Protein AF-A0A534ZIV4-F1 (afdb_monomer)

Radius of gyration: 25.41 Å; Cα contacts (8 Å, |Δi|>4): 62; chains: 1; bounding box: 51×28×86 Å

Foldseek 3Di:
DVVQLVVVVVVAVDDPVLSVLSVLLVVLVVVLVVLVVVCVVQPQADPVRHGDPSVVVSVVSVVVSVVSCLVRVVDPVSCVVVVNDPVPPDDVVNVVVVVVVVVVVPDDDPPDD

Sequence (113 aa):
MTRLTQKLRAVLPLTPADIPTARAWCEIEVLARLAFHELRTHGLTTGQGEPRRLLGAYRQMRQTQLAYGRDLGMTPQARKSLGADPGREGDPVERLRNYISAADARKPRPAAG

Mean predicted aligned error: 10.93 Å

Structure (mmCIF, N/CA/C/O backbone):
data_AF-A0A534ZIV4-F1
#
_entry.id   AF-A0A534ZIV4-F1
#
loop_
_atom_site.group_PDB
_atom_site.id
_atom_site.type_symbol
_atom_site.label_atom_id
_atom_site.label_alt_id
_atom_site.label_comp_id
_atom_site.label_asym_id
_atom_site.label_entity_id
_atom_site.label_seq_id
_atom_site.pdbx_PDB_ins_code
_atom_site.Cartn_x
_atom_site.Cartn_y
_atom_site.Cartn_z
_atom_site.occupancy
_atom_site.B_iso_or_equiv
_atom_site.auth_seq_id
_atom_site.auth_comp_id
_atom_site.auth_asym_id
_atom_site.auth_atom_id
_atom_site.pdbx_PDB_model_num
ATOM 1 N N . MET A 1 1 ? 11.712 1.126 8.220 1.00 69.25 1 MET A N 1
ATOM 2 C CA . MET A 1 1 ? 11.225 0.994 6.825 1.00 69.25 1 MET A CA 1
ATOM 3 C C . MET A 1 1 ? 12.160 0.242 5.888 1.00 69.25 1 MET A C 1
ATOM 5 O O . MET A 1 1 ? 11.678 -0.627 5.175 1.00 69.25 1 MET A O 1
ATOM 9 N N . THR A 1 2 ? 13.468 0.523 5.893 1.00 79.31 2 THR A N 1
ATOM 10 C CA . THR A 1 2 ? 14.457 -0.032 4.943 1.00 79.31 2 THR A CA 1
ATOM 11 C C . THR A 1 2 ? 14.354 -1.547 4.737 1.00 79.31 2 THR A C 1
ATOM 13 O O . THR A 1 2 ? 14.374 -2.009 3.602 1.00 79.31 2 THR A O 1
ATOM 16 N N . ARG A 1 3 ? 14.130 -2.317 5.811 1.00 88.69 3 ARG A N 1
ATOM 17 C CA . ARG A 1 3 ? 13.957 -3.779 5.751 1.00 88.69 3 ARG A CA 1
ATOM 18 C C . ARG A 1 3 ? 12.750 -4.233 4.915 1.00 88.69 3 ARG A C 1
ATOM 20 O O . ARG A 1 3 ? 12.824 -5.252 4.241 1.00 88.69 3 ARG A O 1
ATOM 27 N N . LEU A 1 4 ? 11.629 -3.514 4.972 1.00 89.19 4 LEU A N 1
ATOM 28 C CA . LEU A 1 4 ? 10.400 -3.858 4.242 1.00 89.19 4 LEU A CA 1
ATOM 29 C C . LEU A 1 4 ? 10.560 -3.554 2.749 1.00 89.19 4 LEU A C 1
ATOM 31 O O . LEU A 1 4 ? 10.255 -4.401 1.916 1.00 89.19 4 LEU A O 1
ATOM 35 N N . THR A 1 5 ? 11.158 -2.408 2.424 1.00 89.50 5 THR A N 1
ATOM 36 C CA . THR A 1 5 ? 11.518 -2.054 1.047 1.00 89.50 5 THR A CA 1
ATOM 37 C C . THR A 1 5 ? 12.553 -3.024 0.464 1.00 89.50 5 THR A C 1
ATOM 39 O O . THR A 1 5 ? 12.430 -3.418 -0.688 1.00 89.50 5 THR A O 1
ATOM 42 N N . GLN A 1 6 ? 13.539 -3.479 1.249 1.00 90.44 6 GLN A N 1
ATOM 43 C CA . GLN A 1 6 ? 14.491 -4.518 0.823 1.00 90.44 6 GLN A CA 1
ATOM 44 C C . GLN A 1 6 ? 13.793 -5.841 0.493 1.00 90.44 6 GLN A C 1
ATOM 46 O O . GLN A 1 6 ? 14.068 -6.428 -0.549 1.00 90.44 6 GLN A O 1
ATOM 51 N N . LYS A 1 7 ? 12.854 -6.287 1.338 1.00 91.31 7 LYS A N 1
ATOM 52 C CA . LYS A 1 7 ? 12.031 -7.469 1.042 1.00 91.31 7 LYS A CA 1
ATO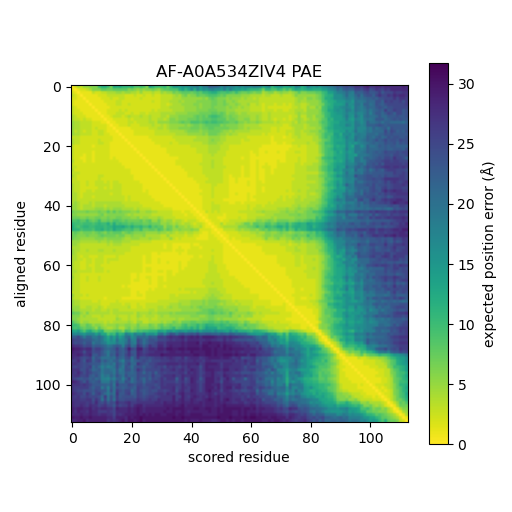M 53 C C . LYS A 1 7 ? 11.221 -7.286 -0.238 1.00 91.31 7 LYS A C 1
ATOM 55 O O . LYS A 1 7 ? 11.122 -8.217 -1.023 1.00 91.31 7 LYS A O 1
ATOM 60 N N . LEU A 1 8 ? 10.680 -6.090 -0.465 1.00 90.94 8 LEU A N 1
ATOM 61 C CA . LEU A 1 8 ? 9.926 -5.793 -1.677 1.00 90.94 8 LEU A CA 1
ATOM 62 C C . LEU A 1 8 ? 10.804 -5.889 -2.936 1.00 90.94 8 LEU A C 1
ATOM 64 O O . LEU A 1 8 ? 10.403 -6.509 -3.914 1.00 90.94 8 LEU A O 1
ATOM 68 N N . ARG A 1 9 ? 12.034 -5.365 -2.875 1.00 89.75 9 ARG A N 1
ATOM 69 C CA . ARG A 1 9 ? 13.037 -5.476 -3.950 1.00 89.75 9 ARG A CA 1
ATOM 70 C C . ARG A 1 9 ? 13.499 -6.908 -4.225 1.00 89.75 9 ARG A C 1
ATOM 72 O O . ARG A 1 9 ? 13.986 -7.176 -5.312 1.00 89.75 9 ARG A O 1
ATOM 79 N N . ALA A 1 10 ? 13.381 -7.815 -3.257 1.00 90.31 10 ALA A N 1
ATOM 80 C CA . ALA A 1 10 ? 13.705 -9.225 -3.466 1.00 90.31 10 ALA A CA 1
ATOM 81 C C . ALA A 1 10 ? 12.629 -9.964 -4.282 1.00 90.31 10 ALA A C 1
ATOM 83 O O . ALA A 1 10 ? 12.903 -11.025 -4.829 1.00 90.31 10 ALA A O 1
ATOM 84 N N . VAL A 1 11 ? 11.409 -9.419 -4.344 1.00 88.88 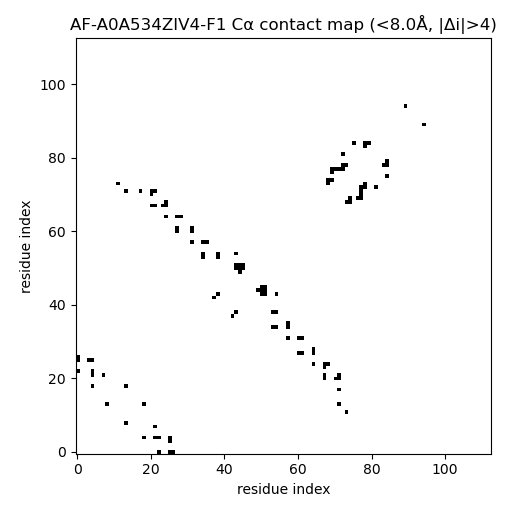11 VAL A N 1
ATOM 85 C CA . VAL A 1 11 ? 10.258 -10.041 -5.022 1.00 88.88 11 VAL A CA 1
ATOM 86 C C . VAL A 1 11 ? 9.918 -9.329 -6.333 1.00 88.88 11 VAL A C 1
ATOM 88 O O . VAL A 1 11 ? 9.382 -9.948 -7.247 1.00 88.88 11 VAL A O 1
ATOM 91 N N . LEU A 1 12 ? 10.221 -8.034 -6.435 1.00 88.12 12 LEU A N 1
ATOM 92 C CA . LEU A 1 12 ? 9.907 -7.200 -7.592 1.00 88.12 12 LEU A CA 1
ATOM 93 C C . LEU A 1 12 ? 11.186 -6.599 -8.190 1.00 88.12 12 LEU A C 1
ATOM 95 O O . LEU A 1 12 ? 12.045 -6.147 -7.425 1.00 88.12 12 LEU A O 1
ATOM 99 N N . PRO A 1 13 ? 11.298 -6.512 -9.528 1.00 87.94 13 PRO A N 1
ATOM 100 C CA . PRO A 1 13 ? 12.451 -5.928 -10.212 1.00 87.94 13 PRO A CA 1
ATOM 101 C C . PRO A 1 13 ? 12.416 -4.389 -10.154 1.00 87.94 13 PRO A C 1
ATOM 103 O O . PRO A 1 13 ? 12.276 -3.714 -11.168 1.00 87.94 13 PRO A O 1
ATOM 106 N N . LEU A 1 14 ? 12.505 -3.826 -8.947 1.00 89.06 14 LEU A N 1
ATOM 107 C CA . LEU A 1 14 ? 12.425 -2.382 -8.723 1.00 89.06 14 LEU A CA 1
ATOM 108 C C . LEU A 1 14 ? 13.725 -1.669 -9.111 1.00 89.06 14 LEU A C 1
ATOM 110 O O . LEU A 1 14 ? 14.826 -2.074 -8.720 1.00 89.06 14 LEU A O 1
ATOM 114 N N . THR A 1 15 ? 13.574 -0.543 -9.796 1.00 89.94 15 THR A N 1
ATOM 115 C CA . THR A 1 15 ? 14.635 0.405 -10.134 1.00 89.94 15 THR A CA 1
ATOM 116 C C . THR A 1 15 ? 14.820 1.444 -9.015 1.00 89.94 15 THR A C 1
ATOM 118 O O . THR A 1 15 ? 13.977 1.575 -8.121 1.00 89.94 15 THR A O 1
ATOM 121 N N . PRO A 1 16 ? 15.910 2.235 -9.029 1.00 91.00 16 PRO A N 1
ATOM 122 C CA . PRO A 1 16 ? 16.068 3.363 -8.110 1.00 91.00 16 PRO A CA 1
ATOM 123 C C . PRO A 1 16 ? 14.926 4.393 -8.177 1.00 91.00 16 PRO A C 1
ATOM 125 O O . PRO A 1 16 ? 14.619 5.013 -7.159 1.00 91.00 16 PRO A O 1
ATOM 128 N N . ALA A 1 17 ? 14.276 4.546 -9.338 1.00 90.94 17 ALA A N 1
ATOM 129 C CA . ALA A 1 17 ? 13.153 5.467 -9.521 1.00 90.94 17 ALA A CA 1
ATOM 130 C C . ALA A 1 17 ? 11.896 5.031 -8.748 1.00 90.94 17 ALA A C 1
ATOM 132 O O . ALA A 1 17 ? 11.110 5.874 -8.326 1.00 90.94 17 ALA A O 1
ATOM 133 N N . ASP A 1 18 ? 11.749 3.732 -8.477 1.00 93.62 18 ASP A N 1
ATOM 134 C CA . ASP A 1 18 ? 10.591 3.174 -7.771 1.00 93.62 18 ASP A CA 1
ATOM 135 C C . ASP A 1 18 ? 10.686 3.328 -6.245 1.00 93.62 18 ASP A C 1
ATOM 137 O O . ASP A 1 18 ? 9.720 3.085 -5.519 1.00 93.62 18 ASP A O 1
ATOM 141 N N . ILE A 1 19 ? 11.858 3.706 -5.720 1.00 93.69 19 ILE A N 1
ATOM 142 C CA . ILE A 1 19 ? 12.140 3.706 -4.277 1.00 93.69 19 ILE A CA 1
ATOM 143 C C . ILE A 1 19 ? 11.197 4.614 -3.471 1.00 93.69 19 ILE A C 1
ATOM 145 O O . ILE A 1 19 ? 10.750 4.161 -2.411 1.00 93.69 19 ILE A O 1
ATOM 149 N N . PRO A 1 20 ? 10.859 5.847 -3.901 1.00 95.25 20 PRO A N 1
ATOM 150 C CA . PRO A 1 20 ? 9.890 6.678 -3.186 1.00 95.25 20 PRO A CA 1
ATOM 151 C C . PRO A 1 20 ? 8.512 6.006 -3.084 1.00 95.25 20 PRO A C 1
ATOM 153 O O . PRO A 1 20 ? 7.959 5.900 -1.989 1.00 95.25 20 PRO A O 1
ATOM 156 N N . THR A 1 21 ? 8.006 5.454 -4.189 1.00 96.12 21 THR A N 1
ATOM 157 C CA . THR A 1 21 ? 6.709 4.760 -4.242 1.00 96.12 21 THR A CA 1
ATOM 158 C C . THR A 1 21 ? 6.717 3.484 -3.399 1.00 96.12 21 THR A C 1
ATOM 160 O O . THR A 1 21 ? 5.793 3.229 -2.627 1.00 96.12 21 THR A O 1
ATOM 163 N N . ALA A 1 22 ? 7.796 2.701 -3.467 1.00 96.19 22 ALA A N 1
ATOM 164 C CA . ALA A 1 22 ? 7.984 1.501 -2.655 1.00 96.19 22 ALA A CA 1
ATOM 165 C C . ALA A 1 22 ? 8.014 1.811 -1.152 1.00 96.19 22 ALA A C 1
ATOM 167 O O . ALA A 1 22 ? 7.466 1.058 -0.346 1.00 96.19 22 ALA A O 1
ATOM 168 N N . ARG A 1 23 ? 8.642 2.926 -0.758 1.00 96.44 23 ARG A N 1
ATOM 169 C CA . ARG A 1 23 ? 8.648 3.404 0.630 1.00 96.44 23 ARG A CA 1
ATOM 170 C C . ARG A 1 23 ? 7.241 3.773 1.092 1.00 96.44 23 ARG A C 1
ATOM 172 O O . ARG A 1 23 ? 6.809 3.233 2.108 1.00 96.44 23 ARG A O 1
ATOM 179 N N . ALA A 1 24 ? 6.517 4.579 0.317 1.00 97.00 24 ALA A N 1
ATOM 180 C CA . ALA A 1 24 ? 5.143 4.971 0.631 1.00 97.00 24 ALA A CA 1
ATOM 181 C C . ALA A 1 24 ? 4.207 3.752 0.756 1.00 97.00 24 ALA A C 1
ATOM 183 O O . ALA A 1 24 ? 3.446 3.636 1.717 1.00 97.00 24 ALA A O 1
ATOM 184 N N . TRP A 1 25 ? 4.322 2.774 -0.151 1.00 97.31 25 TRP A N 1
ATOM 185 C CA . TRP A 1 25 ? 3.573 1.516 -0.060 1.00 97.31 25 TRP A CA 1
ATOM 186 C C . TRP A 1 25 ? 3.866 0.764 1.249 1.00 97.31 25 TRP A C 1
ATOM 188 O O . TRP A 1 25 ? 2.947 0.273 1.909 1.00 97.31 25 TRP A O 1
ATOM 198 N N . CYS A 1 26 ? 5.140 0.686 1.652 1.00 96.88 26 CYS A N 1
ATOM 199 C CA . CYS A 1 26 ? 5.541 0.030 2.897 1.00 96.88 26 CYS A CA 1
ATOM 200 C C . CYS A 1 26 ? 5.058 0.772 4.153 1.00 96.88 26 CYS A C 1
ATOM 202 O O . CYS A 1 26 ? 4.712 0.108 5.129 1.00 96.88 26 CYS A O 1
ATOM 204 N N . GLU A 1 27 ? 5.043 2.107 4.157 1.00 96.81 27 GLU A N 1
ATOM 205 C CA . GLU A 1 27 ? 4.493 2.907 5.265 1.00 96.81 27 GLU A CA 1
ATOM 206 C C . GLU A 1 27 ? 3.015 2.600 5.475 1.00 96.81 27 GLU A C 1
ATOM 208 O O . GLU A 1 27 ? 2.598 2.284 6.592 1.00 96.81 27 GLU A O 1
ATOM 213 N N . ILE A 1 28 ? 2.241 2.600 4.386 1.00 97.56 28 ILE A N 1
ATOM 214 C CA . ILE A 1 28 ? 0.816 2.285 4.451 1.00 97.56 28 ILE A CA 1
ATOM 215 C C . ILE A 1 28 ? 0.589 0.849 4.927 1.00 97.56 28 ILE A C 1
ATOM 217 O O . ILE A 1 28 ? -0.306 0.628 5.735 1.00 97.56 28 ILE A O 1
ATOM 221 N N . GLU A 1 29 ? 1.402 -0.126 4.506 1.00 96.94 29 GLU A N 1
ATOM 222 C CA . GLU A 1 29 ? 1.270 -1.508 4.994 1.00 96.94 29 GLU A CA 1
ATOM 223 C C . GLU A 1 29 ? 1.438 -1.601 6.520 1.00 96.94 29 GLU A C 1
ATOM 225 O O . GLU A 1 29 ? 0.718 -2.354 7.177 1.00 96.94 29 GLU A O 1
ATOM 230 N N . VAL A 1 30 ? 2.358 -0.828 7.107 1.00 96.69 30 VAL A N 1
ATOM 231 C CA . VAL A 1 30 ? 2.547 -0.791 8.566 1.00 96.69 30 VAL A CA 1
ATOM 232 C C . VAL A 1 30 ? 1.334 -0.161 9.251 1.00 96.69 30 VAL A C 1
ATOM 234 O O . VAL A 1 30 ? 0.773 -0.764 10.166 1.00 96.69 30 VAL A O 1
ATOM 237 N N . LEU A 1 31 ? 0.888 1.010 8.787 1.00 97.44 31 LEU A N 1
ATOM 238 C CA . LEU A 1 31 ? -0.259 1.715 9.369 1.00 97.44 31 LEU A CA 1
ATOM 239 C C . LEU A 1 31 ? -1.563 0.917 9.230 1.00 97.44 31 LEU A C 1
ATOM 241 O O . LEU A 1 31 ? -2.334 0.808 10.183 1.00 97.44 31 LEU A O 1
ATOM 245 N N . ALA A 1 32 ? -1.791 0.296 8.072 1.00 97.81 32 ALA A N 1
ATOM 246 C CA . ALA A 1 32 ? -2.966 -0.526 7.817 1.00 97.81 32 ALA A CA 1
ATOM 247 C C . ALA A 1 32 ? -3.010 -1.758 8.730 1.00 97.81 32 ALA A C 1
ATOM 249 O O . ALA A 1 32 ? -4.091 -2.128 9.184 1.00 97.81 32 ALA A O 1
ATOM 250 N N . ARG A 1 33 ? -1.863 -2.379 9.042 1.00 97.50 33 ARG A N 1
ATOM 251 C CA . ARG A 1 33 ? -1.802 -3.499 9.998 1.00 97.50 33 ARG A CA 1
ATOM 252 C C . ARG A 1 33 ? -2.169 -3.074 11.413 1.00 97.50 33 ARG A C 1
ATOM 254 O O . ARG A 1 33 ? -2.912 -3.797 12.070 1.00 97.50 33 ARG A O 1
ATOM 261 N N . LEU A 1 34 ? -1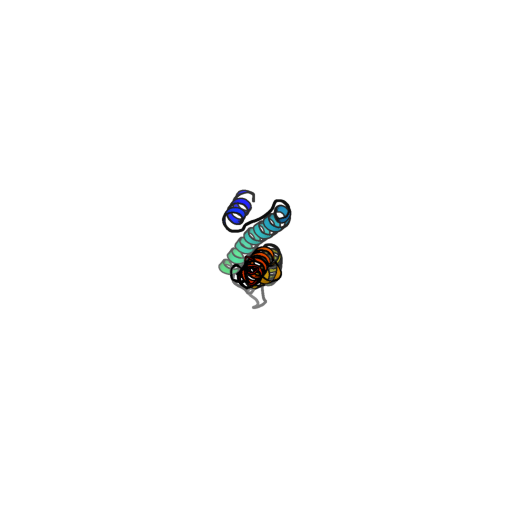.693 -1.911 11.860 1.00 98.00 34 LEU A N 1
ATOM 262 C CA . LEU A 1 34 ? -2.064 -1.356 13.164 1.00 98.00 34 LEU A CA 1
ATOM 263 C C . LEU A 1 34 ? -3.565 -1.047 13.214 1.00 98.00 34 LEU A C 1
ATOM 265 O O . LEU A 1 34 ? -4.260 -1.521 14.105 1.00 98.00 34 LEU A O 1
ATOM 269 N N . ALA A 1 35 ? -4.097 -0.355 12.204 1.00 97.94 35 ALA A N 1
ATOM 270 C CA . ALA A 1 35 ? -5.525 -0.050 12.129 1.00 97.94 35 ALA A CA 1
ATOM 271 C C . ALA A 1 35 ? -6.400 -1.312 12.068 1.00 97.94 35 ALA A C 1
ATOM 273 O O . ALA A 1 35 ? -7.448 -1.371 12.707 1.00 97.94 35 ALA A O 1
ATOM 274 N N . PHE A 1 36 ? -5.973 -2.337 11.328 1.00 97.94 36 PHE A N 1
ATOM 275 C CA . PHE A 1 36 ? -6.674 -3.617 11.287 1.00 97.94 36 PHE A CA 1
ATOM 276 C C . PHE A 1 36 ? -6.651 -4.324 12.644 1.00 97.94 36 PHE A C 1
ATOM 278 O O . PHE A 1 36 ? -7.670 -4.873 13.056 1.00 97.94 36 PHE A O 1
ATOM 285 N N . HIS A 1 37 ? -5.517 -4.295 13.351 1.00 98.19 37 HIS A N 1
ATOM 286 C CA . HIS A 1 37 ? -5.421 -4.844 14.700 1.00 98.19 37 HIS A CA 1
ATOM 287 C C . HIS A 1 37 ? -6.415 -4.163 15.647 1.00 98.19 37 HIS A C 1
ATOM 289 O O . HIS A 1 37 ? -7.200 -4.857 16.286 1.00 98.19 37 HIS A O 1
ATOM 295 N N . GLU A 1 38 ? -6.446 -2.830 15.666 1.00 97.88 38 GLU A N 1
ATOM 296 C CA . GLU A 1 38 ? -7.391 -2.045 16.470 1.00 97.88 38 GLU A CA 1
ATOM 297 C C . GLU A 1 38 ? -8.854 -2.377 16.143 1.00 97.88 38 GLU A C 1
ATOM 299 O O . GLU A 1 38 ? -9.659 -2.633 17.038 1.00 97.88 38 GLU A O 1
ATOM 304 N N . LEU A 1 39 ? -9.205 -2.451 14.854 1.00 97.62 39 LEU A N 1
ATOM 305 C CA . LEU A 1 39 ? -10.554 -2.822 14.408 1.00 97.62 39 LEU A CA 1
ATOM 306 C C . LEU A 1 39 ? -10.932 -4.253 14.810 1.00 97.62 39 LEU A C 1
ATOM 308 O O . LEU A 1 39 ? -12.087 -4.515 15.141 1.00 97.62 39 LEU A O 1
ATOM 312 N N . ARG A 1 40 ? -9.973 -5.182 14.794 1.00 97.56 40 ARG A N 1
ATOM 313 C CA . ARG A 1 40 ? -10.186 -6.570 15.221 1.00 97.56 40 ARG A CA 1
ATOM 314 C C . ARG A 1 40 ? -10.372 -6.672 16.736 1.00 97.56 40 ARG A C 1
ATOM 316 O O . ARG A 1 40 ? -11.173 -7.483 17.183 1.00 97.56 40 ARG A O 1
ATOM 323 N N . THR A 1 41 ? -9.641 -5.871 17.509 1.00 97.38 41 THR A N 1
ATOM 324 C CA . THR A 1 41 ? -9.694 -5.876 18.979 1.00 97.38 41 THR A CA 1
ATOM 325 C C . THR A 1 41 ? -10.942 -5.165 19.512 1.00 97.38 41 THR A C 1
ATOM 327 O O . THR A 1 41 ? -11.550 -5.638 20.467 1.00 97.38 41 THR A O 1
ATOM 330 N N . HIS A 1 42 ? -11.367 -4.064 18.884 1.00 95.75 42 HIS A N 1
ATOM 331 C CA . HIS A 1 42 ? -12.447 -3.202 19.390 1.00 95.75 42 HIS A CA 1
ATOM 332 C C . HIS A 1 42 ? -13.753 -3.256 18.580 1.00 95.75 42 HIS A C 1
ATOM 334 O O . HIS A 1 42 ? -14.704 -2.527 18.888 1.00 95.75 42 HIS A O 1
ATOM 340 N N . GLY A 1 43 ? -13.807 -4.106 17.553 1.00 94.88 43 GLY A N 1
ATOM 341 C CA . GLY A 1 43 ? -14.954 -4.252 16.661 1.00 94.88 43 GLY A CA 1
ATOM 342 C C . GLY A 1 43 ? -15.084 -3.124 15.632 1.00 94.88 43 GLY A C 1
ATOM 343 O O . GLY A 1 43 ? -14.410 -2.095 15.688 1.00 94.88 43 GLY A O 1
ATOM 344 N N . LEU 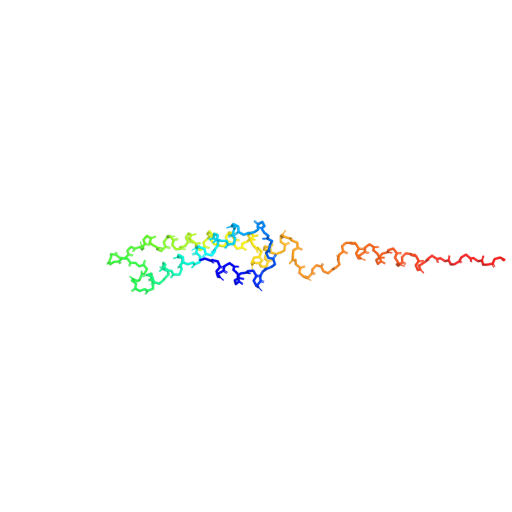A 1 44 ? -15.981 -3.324 14.664 1.00 95.31 44 LEU A N 1
ATOM 345 C CA . LEU A 1 44 ? -16.181 -2.408 13.532 1.00 95.31 44 LEU A CA 1
ATOM 346 C C . LEU A 1 44 ? -17.101 -1.224 13.854 1.00 95.31 44 LEU A C 1
ATOM 348 O O . LEU A 1 44 ? -17.015 -0.180 13.203 1.00 95.31 44 LEU A O 1
ATOM 352 N N . THR A 1 45 ? -17.963 -1.384 14.854 1.00 96.88 45 THR A N 1
ATOM 353 C CA . THR A 1 45 ? -18.952 -0.398 15.287 1.00 96.88 45 THR A CA 1
ATOM 354 C C . THR A 1 45 ? -18.624 0.137 16.678 1.00 96.88 45 THR A C 1
ATOM 356 O O . THR A 1 45 ? -17.857 -0.457 17.442 1.00 96.88 45 THR A O 1
ATOM 359 N N . THR A 1 46 ? -19.175 1.299 17.005 1.00 93.06 46 THR A N 1
ATOM 360 C CA . THR A 1 46 ? -19.196 1.836 18.367 1.00 93.06 46 THR A CA 1
ATOM 361 C C . THR A 1 46 ? -20.266 1.121 19.200 1.00 93.06 46 THR A C 1
ATOM 363 O O . THR A 1 46 ? -21.061 0.338 18.676 1.00 93.06 46 THR A O 1
ATOM 366 N N . GLY A 1 47 ? -20.335 1.423 20.501 1.00 90.25 47 GLY A N 1
ATOM 367 C CA . GLY A 1 47 ? -21.410 0.926 21.370 1.00 90.25 47 GLY A CA 1
ATOM 368 C C . GLY A 1 47 ? -22.816 1.406 20.978 1.00 90.25 47 GLY A C 1
ATOM 369 O O . GLY A 1 47 ? -23.792 0.849 21.458 1.00 90.25 47 GLY A O 1
ATOM 370 N N . GLN A 1 48 ? -22.924 2.404 20.093 1.00 92.62 48 GLN A N 1
ATOM 371 C CA . GLN A 1 48 ? -24.192 2.922 19.561 1.00 92.62 48 GLN A CA 1
ATOM 372 C C . GLN A 1 48 ? -24.577 2.289 18.210 1.00 92.62 48 GLN A C 1
ATOM 374 O O . GLN A 1 48 ? -25.581 2.672 17.626 1.00 92.62 48 GLN A O 1
ATOM 379 N N . GLY A 1 49 ? -23.784 1.343 17.688 1.00 92.12 49 GLY A N 1
ATOM 380 C CA . GLY A 1 49 ? -24.021 0.698 16.389 1.00 92.12 49 GLY A CA 1
ATOM 381 C C . GLY A 1 49 ? -23.426 1.433 15.182 1.00 92.12 49 GLY A C 1
ATOM 382 O O . GLY A 1 49 ? -23.383 0.872 14.091 1.00 92.12 49 GLY A O 1
ATOM 383 N N . GLU A 1 50 ? -22.886 2.637 15.371 1.00 94.38 50 GLU A N 1
ATOM 384 C CA . GLU A 1 50 ? -22.302 3.432 14.287 1.00 94.38 50 GLU A CA 1
ATOM 385 C C . GLU A 1 50 ? -20.932 2.904 13.831 1.00 94.38 50 GLU A C 1
ATOM 387 O O . GLU A 1 50 ? -20.127 2.481 14.669 1.00 94.38 50 GLU A O 1
ATOM 392 N N . PRO A 1 51 ? -20.590 2.963 12.530 1.00 92.69 51 PRO A N 1
ATOM 393 C CA . PRO A 1 51 ? -19.270 2.570 12.049 1.00 92.69 51 PRO A CA 1
ATOM 394 C C . PRO A 1 51 ? -18.152 3.419 12.665 1.00 92.69 51 PRO A C 1
ATOM 396 O O . PRO A 1 51 ? -18.197 4.650 12.670 1.00 92.69 51 PRO A O 1
ATOM 399 N N . ARG A 1 52 ? -17.075 2.777 13.128 1.00 94.94 52 ARG A N 1
ATOM 400 C CA . ARG A 1 52 ? -15.904 3.510 13.629 1.00 94.94 52 ARG A CA 1
ATOM 401 C C . ARG A 1 52 ? -15.229 4.279 12.493 1.00 94.94 52 ARG A C 1
ATOM 403 O O . ARG A 1 52 ? -14.930 3.709 11.446 1.00 94.94 52 ARG A O 1
ATOM 410 N N . ARG A 1 53 ? -14.840 5.536 12.737 1.00 95.81 53 ARG A N 1
ATOM 411 C CA . ARG A 1 53 ? -14.057 6.355 11.783 1.00 95.81 53 ARG A CA 1
ATOM 412 C C . ARG A 1 53 ? -12.793 5.642 11.281 1.00 95.81 53 ARG A C 1
ATOM 414 O O . ARG A 1 53 ? -12.430 5.769 10.112 1.00 95.81 53 ARG A O 1
ATOM 421 N N . LEU A 1 54 ? -12.156 4.852 12.149 1.00 96.94 54 LEU A N 1
ATOM 422 C CA . LEU A 1 54 ? -10.977 4.055 11.810 1.00 96.94 54 LEU A CA 1
ATOM 423 C C . LEU A 1 54 ? -11.246 3.038 10.690 1.00 96.94 54 LEU A C 1
ATOM 425 O O . LEU A 1 54 ? -10.355 2.787 9.885 1.00 96.94 54 LEU A O 1
ATOM 429 N N . LEU A 1 55 ? -12.466 2.500 10.581 1.00 97.12 55 LEU A N 1
ATOM 430 C CA . LEU A 1 55 ? -12.846 1.600 9.490 1.00 97.12 55 LEU A CA 1
ATOM 431 C C . LEU A 1 55 ? -12.786 2.319 8.139 1.00 97.12 55 LEU A C 1
ATOM 433 O O . LEU A 1 55 ? -12.256 1.773 7.171 1.00 97.12 55 LEU A O 1
ATOM 437 N N . GLY A 1 56 ? -13.288 3.555 8.082 1.00 97.00 56 GLY A N 1
ATOM 438 C CA . GLY A 1 56 ? -13.185 4.404 6.895 1.00 97.00 56 GLY A CA 1
ATOM 439 C C . GLY A 1 56 ? -11.729 4.695 6.533 1.00 97.00 56 GLY A C 1
ATOM 440 O O . GLY A 1 56 ? -11.320 4.468 5.395 1.00 97.00 56 GLY A O 1
ATOM 441 N N . ALA A 1 57 ? -10.919 5.098 7.517 1.00 97.62 57 ALA A N 1
ATOM 442 C CA . ALA A 1 57 ? -9.490 5.344 7.316 1.00 97.62 57 ALA A CA 1
ATOM 443 C C . ALA A 1 57 ? -8.739 4.087 6.838 1.00 97.62 57 ALA A C 1
ATOM 445 O O . ALA A 1 57 ? -7.923 4.168 5.924 1.00 97.62 57 ALA A O 1
ATOM 446 N N . TYR A 1 58 ? -9.045 2.912 7.396 1.00 98.06 58 TYR A N 1
ATOM 447 C CA . TYR A 1 58 ? -8.468 1.639 6.965 1.00 98.06 58 TYR A CA 1
ATOM 448 C C . TYR A 1 58 ? -8.808 1.317 5.508 1.00 98.06 58 TYR A C 1
ATOM 450 O O . TYR A 1 58 ? -7.915 0.987 4.727 1.00 98.06 58 TYR A O 1
ATOM 458 N N . ARG A 1 59 ? -10.077 1.468 5.110 1.00 97.69 59 ARG A N 1
ATOM 459 C CA . ARG A 1 59 ? -10.499 1.272 3.715 1.00 97.69 59 ARG A CA 1
ATOM 460 C C . ARG A 1 59 ? -9.762 2.222 2.771 1.00 97.69 59 ARG A C 1
ATOM 462 O O . ARG A 1 59 ? -9.254 1.765 1.749 1.00 97.69 59 ARG A O 1
ATOM 469 N N . GLN A 1 60 ? -9.629 3.495 3.148 1.00 98.06 60 GLN A N 1
ATOM 470 C CA . GLN A 1 60 ? -8.869 4.476 2.373 1.00 98.06 60 GLN A CA 1
ATOM 471 C C . GLN A 1 60 ? -7.393 4.078 2.248 1.00 98.06 60 GLN A C 1
ATOM 473 O O . GLN A 1 60 ? -6.851 4.082 1.147 1.00 98.06 60 GLN A O 1
ATOM 478 N N . MET A 1 61 ? -6.752 3.656 3.345 1.00 98.25 61 MET A N 1
ATOM 479 C CA . MET A 1 61 ? -5.371 3.164 3.320 1.00 98.25 61 MET A CA 1
ATOM 480 C C . MET A 1 61 ? -5.208 1.989 2.349 1.00 98.25 61 MET A C 1
ATOM 482 O O . MET A 1 61 ? -4.285 1.995 1.538 1.00 98.25 61 MET A O 1
ATOM 486 N N . ARG A 1 62 ? -6.123 1.009 2.362 1.00 97.88 62 ARG A N 1
ATOM 487 C CA . ARG A 1 62 ? -6.075 -0.128 1.424 1.00 97.88 62 ARG A CA 1
ATOM 488 C C . ARG A 1 62 ? -6.253 0.302 -0.033 1.00 97.88 62 ARG A C 1
ATOM 490 O O . ARG A 1 62 ? -5.583 -0.252 -0.902 1.00 97.88 62 ARG A O 1
ATOM 497 N N . GLN A 1 63 ? -7.112 1.283 -0.304 1.00 97.81 63 GLN A N 1
ATOM 498 C CA . GLN A 1 63 ? -7.286 1.838 -1.649 1.00 97.81 63 GLN A CA 1
ATOM 499 C C . GLN A 1 63 ? -6.023 2.562 -2.134 1.00 97.81 63 GLN A C 1
ATOM 501 O O . GLN A 1 63 ? -5.546 2.274 -3.231 1.00 97.81 63 GLN A O 1
ATOM 506 N N . THR A 1 64 ? -5.435 3.433 -1.309 1.00 97.81 64 THR A N 1
ATOM 507 C CA . THR A 1 64 ? -4.180 4.129 -1.639 1.00 97.81 64 THR A CA 1
ATOM 508 C C . THR A 1 64 ? -3.035 3.139 -1.847 1.00 97.81 64 THR A C 1
ATOM 510 O O . THR A 1 64 ? -2.272 3.244 -2.803 1.00 97.81 64 THR A O 1
ATOM 513 N N . GLN A 1 65 ? -2.940 2.115 -1.000 1.00 96.94 65 GLN A N 1
ATOM 514 C CA . GLN A 1 65 ? -1.927 1.077 -1.145 1.00 96.94 65 GLN A CA 1
ATOM 515 C C . GLN A 1 65 ? -2.074 0.282 -2.446 1.00 96.94 65 GLN A C 1
ATOM 517 O O . GLN A 1 65 ? -1.074 -0.072 -3.069 1.00 96.94 65 GLN A O 1
ATOM 522 N N . LEU A 1 66 ? -3.309 -0.000 -2.870 1.00 96.44 66 LEU A N 1
ATOM 523 C CA . LEU A 1 66 ? -3.568 -0.637 -4.158 1.00 96.44 66 LEU A CA 1
ATOM 524 C C . LEU A 1 66 ? -3.114 0.252 -5.321 1.00 96.44 66 LEU A C 1
ATOM 526 O O . LEU A 1 66 ? -2.595 -0.283 -6.296 1.00 96.44 66 LEU A O 1
ATOM 530 N N . ALA A 1 67 ? -3.271 1.576 -5.220 1.00 96.44 67 ALA A N 1
ATOM 531 C CA . ALA A 1 67 ? -2.771 2.510 -6.229 1.00 96.44 67 ALA A CA 1
ATOM 532 C C . ALA A 1 67 ? -1.243 2.407 -6.368 1.00 96.44 67 ALA A C 1
ATOM 534 O O . ALA A 1 67 ? -0.767 2.032 -7.434 1.00 96.44 67 ALA A O 1
ATOM 535 N N . TYR A 1 68 ? -0.492 2.549 -5.270 1.00 96.75 68 TYR A N 1
ATOM 536 C CA . TYR A 1 68 ? 0.963 2.342 -5.299 1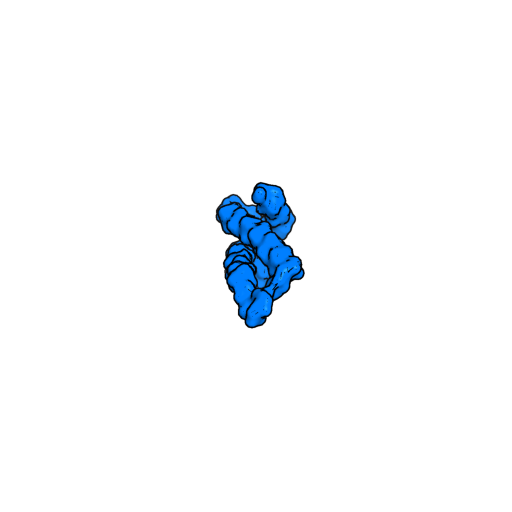.00 96.75 68 TYR A CA 1
ATOM 537 C C . TYR A 1 68 ? 1.355 0.931 -5.763 1.00 96.75 68 TYR A C 1
ATOM 539 O O . TYR A 1 68 ? 2.357 0.748 -6.447 1.00 96.75 68 TYR A O 1
ATOM 547 N N . GLY A 1 69 ? 0.565 -0.089 -5.417 1.00 95.38 69 GLY A N 1
ATOM 548 C CA . GLY A 1 69 ? 0.789 -1.459 -5.877 1.00 95.38 69 GLY A CA 1
ATOM 549 C C . GLY A 1 69 ? 0.606 -1.626 -7.389 1.00 95.38 69 GLY A C 1
ATOM 550 O O . GLY A 1 69 ? 1.282 -2.456 -7.993 1.00 95.38 69 GLY A O 1
ATOM 551 N N . ARG A 1 70 ? -0.283 -0.847 -8.018 1.00 94.50 70 ARG A N 1
ATOM 552 C CA . ARG A 1 70 ? -0.409 -0.797 -9.481 1.00 94.50 70 ARG A CA 1
ATOM 553 C C . ARG A 1 70 ? 0.810 -0.122 -10.100 1.00 94.50 70 ARG A C 1
ATOM 555 O O . ARG A 1 70 ? 1.376 -0.694 -11.022 1.00 94.50 70 ARG A O 1
ATOM 562 N N . ASP A 1 71 ? 1.257 1.001 -9.548 1.00 93.31 71 ASP A N 1
ATOM 563 C CA . ASP A 1 71 ? 2.435 1.718 -10.055 1.00 93.31 71 ASP A CA 1
ATOM 564 C C . ASP A 1 71 ? 3.704 0.853 -9.977 1.00 93.31 71 ASP A C 1
ATOM 566 O O . ASP A 1 71 ? 4.512 0.834 -10.897 1.00 93.31 71 ASP A O 1
ATOM 570 N N . LEU A 1 72 ? 3.833 0.052 -8.914 1.00 93.44 72 LEU A N 1
ATOM 571 C CA . LEU A 1 72 ? 4.949 -0.877 -8.698 1.00 93.44 72 LEU A CA 1
ATOM 572 C C . LEU A 1 72 ? 4.805 -2.220 -9.445 1.00 93.44 72 LEU A C 1
ATOM 574 O O . LEU A 1 72 ? 5.581 -3.143 -9.201 1.00 93.44 72 LEU A O 1
ATOM 578 N N . GLY A 1 73 ? 3.789 -2.390 -10.300 1.00 92.31 73 GLY A N 1
ATOM 579 C CA . GLY A 1 73 ? 3.606 -3.619 -11.084 1.00 92.31 73 GLY A CA 1
ATOM 580 C C . GLY A 1 73 ? 3.233 -4.863 -10.261 1.00 92.31 73 GLY A C 1
ATOM 581 O O . GLY A 1 73 ? 3.451 -5.999 -10.691 1.00 92.31 73 GLY A O 1
ATOM 582 N N . MET A 1 74 ? 2.655 -4.701 -9.069 1.00 91.50 74 MET A N 1
ATOM 583 C CA . MET A 1 74 ? 2.339 -5.835 -8.187 1.00 91.50 74 MET A CA 1
ATOM 584 C C . MET A 1 74 ? 1.143 -6.663 -8.671 1.00 91.50 74 MET A C 1
ATOM 586 O O . MET A 1 74 ? 1.028 -7.844 -8.337 1.00 91.50 74 MET A O 1
ATOM 590 N N . THR A 1 75 ? 0.253 -6.084 -9.479 1.00 88.62 75 THR A N 1
ATOM 591 C CA . THR A 1 75 ? -0.933 -6.782 -10.000 1.00 88.62 75 THR A CA 1
ATOM 592 C C . THR A 1 75 ? -0.697 -7.311 -11.421 1.00 88.62 75 THR A C 1
ATOM 594 O O . THR A 1 75 ? 0.049 -6.693 -12.183 1.00 88.62 75 THR A O 1
ATOM 597 N N . PRO A 1 76 ? -1.344 -8.421 -11.832 1.00 85.50 76 PRO A N 1
ATOM 598 C CA . PRO A 1 76 ? -1.244 -8.914 -13.208 1.00 85.50 76 PRO A CA 1
ATOM 599 C C . PRO A 1 76 ? -1.648 -7.864 -14.248 1.00 85.50 76 PRO A C 1
ATOM 601 O O . PRO A 1 76 ? -0.982 -7.710 -15.266 1.00 85.50 76 PRO A O 1
ATOM 604 N N . GLN A 1 77 ? -2.712 -7.105 -13.970 1.00 87.75 77 GLN A N 1
ATOM 605 C CA . GLN A 1 77 ? -3.167 -6.028 -14.847 1.00 87.75 77 GLN A CA 1
ATOM 606 C C . GLN A 1 77 ? -2.116 -4.921 -14.976 1.00 87.75 77 GLN A C 1
ATOM 608 O O . GLN A 1 77 ? -1.844 -4.478 -16.085 1.00 87.75 77 GLN A O 1
ATOM 613 N N . ALA A 1 78 ? -1.489 -4.511 -13.870 1.00 88.06 78 ALA A N 1
ATOM 614 C CA . ALA A 1 78 ? -0.430 -3.511 -13.907 1.00 88.06 78 ALA A CA 1
ATOM 615 C C . ALA A 1 78 ? 0.787 -3.995 -14.702 1.00 88.06 78 ALA A C 1
ATOM 617 O O . ALA A 1 78 ? 1.291 -3.256 -15.538 1.00 88.06 78 ALA A O 1
ATOM 618 N N . ARG A 1 79 ? 1.213 -5.254 -14.521 1.00 86.06 79 ARG A N 1
ATOM 619 C CA . ARG A 1 79 ? 2.311 -5.826 -15.319 1.00 86.06 79 ARG A CA 1
ATOM 620 C C . ARG A 1 79 ? 2.009 -5.811 -16.812 1.00 86.06 79 ARG A C 1
ATOM 622 O O . ARG A 1 79 ? 2.866 -5.404 -17.587 1.00 86.06 79 ARG A O 1
ATOM 629 N N . LYS A 1 80 ? 0.783 -6.172 -17.206 1.00 83.75 80 LYS A N 1
ATOM 630 C CA . LYS A 1 80 ? 0.329 -6.077 -18.602 1.00 83.75 80 LYS A CA 1
ATOM 631 C C . LYS A 1 8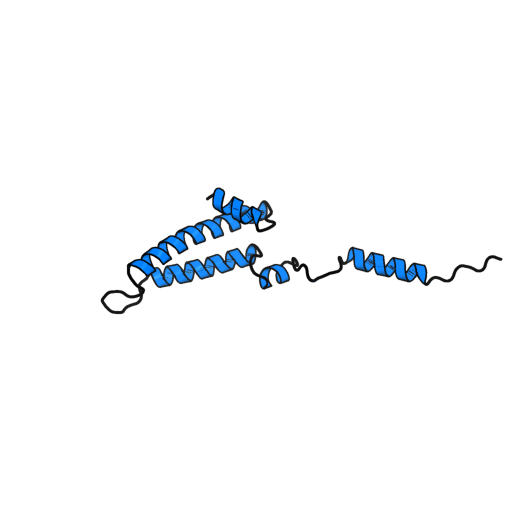0 ? 0.412 -4.650 -19.136 1.00 83.75 80 LYS A C 1
ATOM 633 O O . LYS A 1 80 ? 0.976 -4.443 -20.206 1.00 83.75 80 LYS A O 1
ATOM 638 N N . SER A 1 81 ? -0.106 -3.677 -18.386 1.00 83.31 81 SER A N 1
ATOM 639 C CA . SER A 1 81 ? -0.066 -2.261 -18.775 1.00 83.31 81 SER A CA 1
ATOM 640 C C . SER A 1 81 ? 1.357 -1.709 -18.879 1.00 83.31 81 SER A C 1
ATOM 642 O O . SER A 1 81 ? 1.622 -0.877 -19.737 1.00 83.31 81 SER A O 1
ATOM 644 N N . LEU A 1 82 ? 2.274 -2.195 -18.041 1.00 80.75 82 LEU A N 1
ATOM 645 C CA . LEU A 1 82 ? 3.690 -1.818 -18.043 1.00 80.75 82 LEU A CA 1
ATOM 646 C C . LEU A 1 82 ? 4.522 -2.587 -19.088 1.00 80.75 82 LEU A C 1
ATOM 648 O O . LEU A 1 82 ? 5.731 -2.399 -19.161 1.00 80.75 82 LEU A O 1
ATOM 652 N N . GLY A 1 8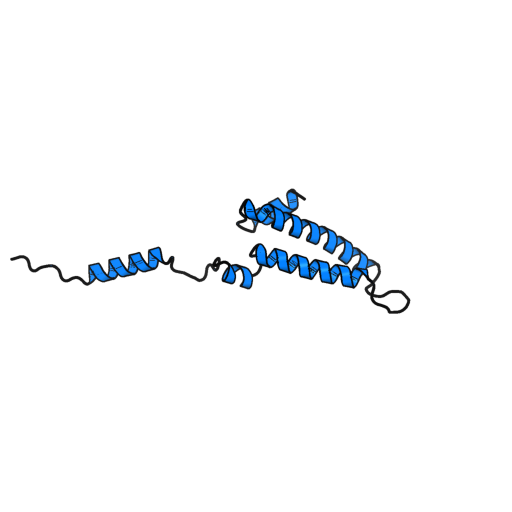3 ? 3.907 -3.471 -19.884 1.00 72.38 83 GLY A N 1
ATOM 653 C CA . GLY A 1 83 ? 4.617 -4.299 -20.865 1.00 72.38 83 GLY A CA 1
ATOM 654 C C . GLY A 1 83 ? 5.481 -5.410 -20.255 1.00 72.38 83 GLY A C 1
ATOM 655 O O . GLY A 1 83 ? 6.234 -6.054 -20.975 1.00 72.38 83 GLY A O 1
ATOM 656 N N . ALA A 1 84 ? 5.348 -5.672 -18.954 1.00 65.25 84 ALA A N 1
ATOM 657 C CA . ALA A 1 84 ? 6.078 -6.686 -18.194 1.00 65.25 84 ALA A CA 1
ATOM 658 C C . ALA A 1 84 ? 5.311 -8.026 -18.113 1.00 65.25 84 ALA A C 1
ATOM 660 O O . ALA A 1 84 ? 5.274 -8.663 -17.057 1.00 65.25 84 ALA A O 1
ATOM 661 N N . ASP A 1 85 ? 4.634 -8.429 -19.195 1.00 56.09 85 ASP A N 1
ATOM 662 C CA . ASP A 1 85 ? 3.915 -9.707 -19.264 1.00 56.09 85 ASP A CA 1
ATOM 663 C C . ASP A 1 85 ? 4.833 -10.799 -19.848 1.00 56.09 85 ASP A C 1
ATOM 665 O O . ASP A 1 85 ? 5.155 -10.731 -21.037 1.00 56.09 85 ASP A O 1
ATOM 669 N N . PRO A 1 86 ? 5.251 -11.813 -19.061 1.00 51.50 86 PRO A N 1
ATOM 670 C CA . PRO A 1 86 ? 6.103 -12.901 -19.549 1.00 51.50 86 PRO A CA 1
ATOM 671 C C . PRO A 1 86 ? 5.435 -13.760 -20.638 1.00 51.50 86 PRO A C 1
ATOM 673 O O . PR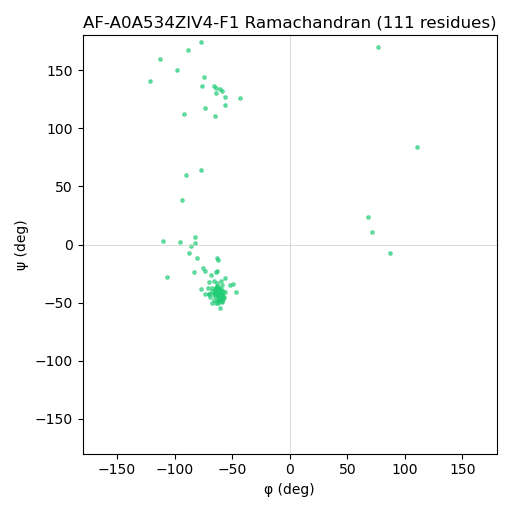O A 1 86 ? 6.117 -14.545 -21.283 1.00 51.50 86 PRO A O 1
ATOM 676 N N . GLY A 1 87 ? 4.123 -13.607 -20.866 1.00 48.88 87 GLY A N 1
ATOM 677 C CA . GLY A 1 87 ? 3.391 -14.275 -21.947 1.00 48.88 87 GLY A CA 1
ATOM 678 C C . GLY A 1 87 ? 3.415 -13.552 -23.298 1.00 48.88 87 GLY A C 1
ATOM 679 O O . GLY A 1 87 ? 2.841 -14.058 -24.260 1.00 48.88 87 GLY A O 1
ATOM 680 N N . ARG A 1 88 ? 4.052 -12.376 -23.411 1.00 52.66 88 ARG A N 1
ATOM 681 C CA . ARG A 1 88 ? 4.257 -11.706 -24.706 1.00 52.66 88 ARG A CA 1
ATOM 682 C C . ARG A 1 88 ? 5.585 -12.156 -25.310 1.00 52.66 88 ARG A C 1
ATOM 684 O O . ARG A 1 88 ? 6.498 -11.367 -25.524 1.00 52.66 88 ARG A O 1
ATOM 691 N N . GLU A 1 89 ? 5.671 -13.461 -25.527 1.00 48.25 89 GLU A N 1
ATOM 692 C CA . GLU A 1 89 ? 6.785 -14.132 -26.180 1.00 48.25 89 GLU A CA 1
ATOM 693 C C . GLU A 1 89 ? 7.014 -13.525 -27.576 1.00 48.25 89 GLU A C 1
ATOM 695 O O . GLU A 1 89 ? 6.088 -13.364 -28.379 1.00 48.25 89 GLU A O 1
ATOM 700 N N . GLY A 1 90 ? 8.260 -13.113 -27.817 1.00 55.72 90 GLY A N 1
ATOM 701 C CA . GLY A 1 90 ? 8.728 -12.460 -29.033 1.00 55.72 90 GLY A CA 1
ATOM 702 C C . GLY A 1 90 ? 9.093 -10.995 -28.814 1.00 55.72 90 GLY A C 1
ATOM 703 O O . GLY A 1 90 ? 8.307 -10.095 -29.145 1.00 55.72 90 GLY A O 1
ATOM 704 N N . ASP A 1 91 ? 10.322 -10.753 -28.350 1.00 69.88 91 ASP A N 1
ATOM 705 C CA . ASP A 1 91 ? 11.016 -9.477 -28.548 1.00 69.88 91 ASP A CA 1
ATOM 706 C C . ASP A 1 91 ? 10.790 -9.027 -30.012 1.00 69.88 91 ASP A C 1
ATOM 708 O O . ASP A 1 91 ? 11.001 -9.820 -30.937 1.00 69.88 91 ASP A O 1
ATOM 712 N N . PRO A 1 92 ? 10.282 -7.805 -30.270 1.00 69.19 92 PRO A N 1
ATOM 713 C CA . PRO A 1 92 ? 10.123 -7.290 -31.628 1.00 69.19 92 PRO A CA 1
ATOM 714 C C . PRO A 1 92 ? 11.390 -7.440 -32.483 1.00 69.19 92 PRO A C 1
ATOM 716 O O . PRO A 1 92 ? 11.288 -7.705 -33.680 1.00 69.19 92 PRO A O 1
ATOM 719 N N . VAL A 1 93 ? 12.573 -7.332 -31.869 1.00 72.38 93 VAL A N 1
ATOM 720 C CA . VAL A 1 93 ? 13.870 -7.519 -32.532 1.00 72.38 93 VAL A CA 1
ATOM 721 C C . VAL A 1 93 ? 14.092 -8.980 -32.909 1.00 72.38 93 VAL A C 1
ATOM 723 O O . VAL A 1 93 ? 14.543 -9.273 -34.015 1.00 72.38 93 VAL A O 1
ATOM 726 N N . GLU A 1 94 ? 13.747 -9.911 -32.028 1.00 74.69 94 GLU A N 1
ATOM 727 C CA . GLU A 1 94 ? 13.857 -11.346 -32.285 1.00 74.69 94 GLU A CA 1
ATOM 728 C C . GLU A 1 94 ? 12.868 -11.805 -33.364 1.00 74.69 94 GLU A C 1
ATOM 730 O O . GLU A 1 94 ? 13.239 -12.532 -34.285 1.00 74.69 94 GLU A O 1
ATOM 735 N N . ARG A 1 95 ? 11.636 -11.283 -33.342 1.00 75.62 95 ARG A N 1
ATOM 736 C CA . ARG A 1 95 ? 10.654 -11.501 -34.416 1.00 75.62 95 ARG A CA 1
ATOM 737 C C . ARG A 1 95 ? 11.142 -10.965 -35.758 1.00 75.62 95 ARG A C 1
ATOM 739 O O . ARG A 1 95 ? 10.990 -11.648 -36.770 1.00 75.62 95 ARG A O 1
ATOM 746 N N . LEU A 1 96 ? 11.753 -9.780 -35.770 1.00 82.06 96 LEU A N 1
ATOM 747 C CA . LEU A 1 96 ? 12.334 -9.209 -36.981 1.00 82.06 96 LEU A CA 1
ATOM 748 C C . LEU A 1 96 ? 13.515 -10.049 -37.491 1.00 82.06 96 LEU A C 1
ATOM 750 O O . LEU A 1 96 ? 13.566 -10.348 -38.682 1.00 82.06 96 LEU A O 1
ATOM 754 N N . ARG A 1 97 ? 14.423 -10.490 -36.608 1.00 83.12 97 ARG A N 1
ATOM 755 C CA . ARG A 1 97 ? 15.522 -11.400 -36.981 1.00 83.12 97 ARG A CA 1
ATOM 756 C C . ARG A 1 97 ? 14.998 -12.693 -37.592 1.00 83.12 97 ARG A C 1
ATOM 758 O O . ARG A 1 97 ? 15.471 -13.086 -38.651 1.00 83.12 97 ARG A O 1
ATOM 765 N N . ASN A 1 98 ? 14.005 -13.321 -36.968 1.00 84.75 98 ASN A N 1
ATOM 766 C CA . ASN A 1 98 ? 13.423 -14.568 -37.465 1.00 84.75 98 ASN A CA 1
ATOM 767 C C . ASN A 1 98 ? 12.765 -14.379 -38.837 1.00 84.75 98 ASN A C 1
ATOM 769 O O . ASN A 1 98 ? 12.911 -15.231 -39.712 1.00 84.75 98 ASN A O 1
ATOM 773 N N . TYR A 1 99 ? 12.088 -13.246 -39.048 1.00 84.00 99 TYR A N 1
ATOM 774 C CA . TYR A 1 99 ? 11.518 -12.897 -40.346 1.00 84.00 99 TYR A CA 1
ATOM 775 C C . TYR A 1 99 ? 12.595 -12.733 -41.430 1.00 84.00 99 TYR A C 1
ATOM 777 O O . TYR A 1 99 ? 12.456 -13.306 -42.509 1.00 84.00 99 TYR A O 1
ATOM 785 N N . ILE A 1 100 ? 13.676 -12.000 -41.140 1.00 89.12 100 ILE A N 1
ATOM 786 C CA . ILE A 1 100 ? 14.785 -11.777 -42.083 1.00 89.12 100 ILE A CA 1
ATOM 787 C C . ILE A 1 100 ? 15.462 -13.106 -42.436 1.00 89.12 100 ILE A C 1
ATOM 789 O O . ILE A 1 100 ? 15.561 -13.444 -43.613 1.00 89.12 100 ILE A O 1
ATOM 793 N N . SER A 1 101 ? 15.824 -13.911 -41.434 1.00 87.88 101 SER A N 1
ATOM 794 C CA . SER A 1 101 ? 16.447 -15.223 -41.646 1.00 87.88 101 SER A CA 1
ATOM 795 C C . SER A 1 101 ? 15.572 -16.156 -42.490 1.00 87.88 101 SER A C 1
ATOM 797 O O . SER A 1 101 ? 16.069 -16.864 -43.366 1.00 87.88 101 SER A O 1
ATOM 799 N N . ALA A 1 102 ? 14.254 -16.146 -42.268 1.00 86.06 102 ALA A N 1
ATOM 800 C CA . ALA A 1 102 ? 13.316 -16.935 -43.062 1.00 86.06 102 ALA A CA 1
ATOM 801 C C . ALA A 1 102 ? 13.160 -16.412 -44.500 1.00 86.06 102 ALA A C 1
ATOM 803 O O . ALA A 1 102 ? 12.918 -17.207 -45.408 1.00 86.06 102 ALA A O 1
ATOM 804 N N . ALA A 1 103 ? 13.270 -15.100 -44.719 1.00 83.50 103 ALA A N 1
ATOM 805 C CA . ALA A 1 103 ? 13.238 -14.503 -46.051 1.00 83.50 103 ALA A CA 1
ATOM 806 C C . ALA A 1 103 ? 14.505 -14.847 -46.851 1.00 83.50 103 ALA A C 1
ATOM 808 O O . ALA A 1 103 ? 14.401 -15.248 -48.011 1.00 83.50 103 ALA A O 1
ATOM 809 N N . ASP A 1 104 ? 15.678 -14.783 -46.219 1.00 82.69 104 ASP A N 1
ATOM 810 C CA . ASP A 1 104 ? 16.954 -15.132 -46.849 1.00 82.69 104 ASP A CA 1
ATOM 811 C C . ASP A 1 104 ? 17.026 -16.618 -47.220 1.00 82.69 104 ASP A C 1
ATOM 813 O O . ASP A 1 104 ? 17.474 -16.961 -48.314 1.00 82.69 104 ASP A O 1
ATOM 817 N N . ALA A 1 105 ? 16.490 -17.504 -46.374 1.00 79.94 105 ALA A N 1
ATOM 818 C CA . ALA A 1 105 ? 16.414 -18.938 -46.659 1.00 79.94 105 ALA A CA 1
ATOM 819 C C . ALA A 1 105 ? 15.533 -19.284 -47.877 1.00 79.94 105 ALA A C 1
ATOM 821 O O . ALA A 1 105 ? 15.706 -20.341 -48.483 1.00 79.94 105 ALA A O 1
ATOM 822 N N . ARG A 1 106 ? 14.588 -18.409 -48.253 1.00 79.50 106 ARG A N 1
ATOM 823 C CA . ARG A 1 106 ? 13.719 -18.591 -49.432 1.00 79.50 106 ARG A CA 1
ATOM 824 C C . ARG A 1 106 ? 14.328 -18.039 -50.717 1.00 79.50 106 ARG A C 1
ATOM 826 O O . ARG A 1 106 ? 13.742 -18.229 -51.782 1.00 79.50 106 ARG A O 1
ATOM 833 N N . LYS A 1 107 ? 15.463 -17.338 -50.648 1.00 79.19 107 LYS A N 1
ATOM 834 C CA . LYS A 1 107 ? 16.085 -16.741 -51.829 1.00 79.19 107 LYS A CA 1
ATOM 835 C C . LYS A 1 107 ? 16.732 -17.851 -52.672 1.00 79.19 107 LYS A C 1
ATOM 837 O O . LYS A 1 107 ? 17.634 -18.529 -52.180 1.00 79.19 107 LYS A O 1
ATOM 842 N N . PRO A 1 108 ? 16.291 -18.075 -53.924 1.00 70.75 108 PRO A N 1
ATOM 843 C CA . PRO A 1 108 ? 16.869 -19.117 -54.759 1.00 70.75 108 PRO A CA 1
ATOM 844 C C . PRO A 1 108 ? 18.337 -18.796 -55.044 1.00 70.75 108 PRO A C 1
ATOM 846 O O . PRO A 1 108 ? 18.701 -17.655 -55.342 1.00 70.75 108 PRO A O 1
ATOM 849 N N . ARG A 1 109 ? 19.187 -19.816 -54.917 1.00 65.44 109 ARG A N 1
ATOM 850 C CA . ARG A 1 109 ? 20.626 -19.699 -55.153 1.00 65.44 109 ARG A CA 1
ATOM 851 C C . ARG A 1 109 ? 20.843 -19.352 -56.634 1.00 65.44 109 ARG A C 1
ATOM 853 O O . ARG A 1 109 ? 20.234 -20.013 -57.478 1.00 65.44 109 ARG A O 1
ATOM 860 N N . PRO A 1 110 ? 21.654 -18.332 -56.970 1.00 65.25 110 PRO A N 1
ATOM 861 C CA . PRO A 1 110 ? 21.905 -17.994 -58.364 1.00 65.25 110 PRO A CA 1
ATOM 862 C C . PRO A 1 110 ? 22.509 -19.210 -59.069 1.00 65.25 110 PRO A C 1
ATOM 864 O O . PRO A 1 110 ? 23.406 -19.857 -58.523 1.00 65.25 110 PRO A O 1
ATOM 867 N N . ALA A 1 111 ? 21.968 -19.540 -60.244 1.00 62.53 111 ALA A N 1
ATOM 868 C CA . ALA A 1 111 ? 22.480 -20.619 -61.073 1.00 62.53 111 ALA A CA 1
ATOM 869 C C . ALA A 1 111 ? 23.961 -20.346 -61.357 1.00 62.53 111 ALA A C 1
ATOM 871 O O . ALA A 1 111 ? 24.306 -19.289 -61.885 1.00 62.53 111 ALA A O 1
ATOM 872 N N . ALA A 1 112 ? 24.825 -21.270 -60.936 1.00 61.75 112 ALA A N 1
ATOM 873 C CA . ALA A 1 112 ? 26.231 -21.241 -61.299 1.00 61.75 112 ALA A CA 1
ATOM 874 C C . ALA A 1 112 ? 26.307 -21.444 -62.819 1.00 61.75 112 ALA A C 1
ATOM 876 O O . ALA A 1 112 ? 25.915 -22.504 -63.308 1.00 61.75 112 ALA A O 1
ATOM 877 N N . GLY A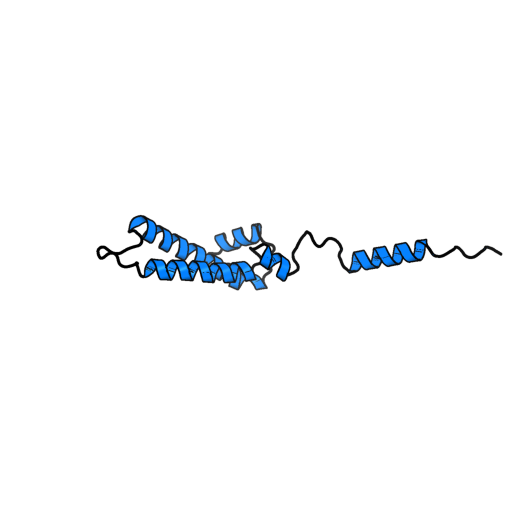 1 113 ? 26.689 -20.385 -63.532 1.00 61.66 113 GLY A N 1
ATOM 878 C CA . GLY A 1 113 ? 27.032 -20.430 -64.953 1.00 61.66 113 GLY A CA 1
ATOM 879 C C . GLY A 1 113 ? 28.440 -20.953 -65.171 1.00 61.66 113 GLY A C 1
ATOM 880 O O . GLY A 1 113 ? 29.257 -20.845 -64.225 1.00 61.66 113 GLY A O 1
#

Solvent-accessible surface area (backbone atoms only — not comparable to full-atom values): 6656 Å² total; per-residue (Å²): 110,71,72,57,42,52,55,49,53,74,78,38,97,69,54,83,84,45,47,67,55,45,47,54,36,47,52,42,54,56,53,43,51,53,49,50,49,51,38,69,75,64,48,64,39,46,99,84,68,48,74,36,69,65,57,58,53,41,54,49,44,54,52,54,37,49,51,43,34,38,78,70,42,71,39,73,68,30,18,50,76,70,68,64,43,88,84,66,77,63,56,70,67,57,48,48,49,52,51,50,56,56,53,59,72,67,54,79,77,80,80,84,125

Secondary structure (DSSP, 8-state):
-HHHHHHHHHHS---GGGHHHHHHHHHHHHHHHHHHHHHHHH-SB-TTSPBPHHHHHHHHHHHHHHHHHHHTT-SHHHHHHTT--TT----HHHHHHHHHHHHHHTSPPPP--

pLDDT: mean 87.22, std 12.6, range [48.25, 98.25]